Protein AF-A0A2R5G4B7-F1 (afdb_monomer_lite)

Radius of gyration: 18.38 Å; chains: 1; bounding box: 32×30×55 Å

Foldseek 3Di:
DVVVCVVVQVPDDLPDDAAEDEDEPVDDVVVVLVVVCVVPVCSVSRHDYDYDDDQDPVSCVVVVHDDDDPPPPDDDDDDDDDDDDDD

Structure (mmCIF, N/CA/C/O backbone):
data_AF-A0A2R5G4B7-F1
#
_entry.id   AF-A0A2R5G4B7-F1
#
loop_
_atom_site.group_PDB
_atom_site.id
_atom_site.type_symbol
_atom_site.label_atom_id
_atom_site.label_alt_id
_atom_site.label_comp_id
_atom_site.label_asym_id
_atom_site.label_entity_id
_atom_site.label_seq_id
_atom_site.pdbx_PDB_ins_code
_atom_site.Cartn_x
_atom_site.Cartn_y
_atom_site.Cartn_z
_atom_site.occupancy
_atom_site.B_iso_or_equiv
_atom_site.auth_seq_id
_atom_site.auth_comp_id
_atom_site.auth_asym_id
_atom_site.auth_atom_id
_atom_site.pdbx_PDB_model_num
ATOM 1 N N . MET A 1 1 ? -9.152 -2.827 -2.617 1.00 73.69 1 MET A N 1
ATOM 2 C CA . MET A 1 1 ? -8.132 -3.832 -2.240 1.00 73.69 1 MET A CA 1
ATOM 3 C C . MET A 1 1 ? -7.474 -3.493 -0.899 1.00 73.69 1 MET A C 1
ATOM 5 O O . MET A 1 1 ? -7.613 -4.280 0.024 1.00 73.69 1 MET A O 1
ATOM 9 N N . LEU A 1 2 ? -6.850 -2.314 -0.735 1.00 80.19 2 LEU A N 1
ATOM 10 C CA . LEU A 1 2 ? -6.256 -1.895 0.553 1.00 80.19 2 LEU A CA 1
ATOM 11 C C . LEU A 1 2 ? -7.294 -1.764 1.682 1.00 80.19 2 LEU A C 1
ATOM 13 O O . LEU A 1 2 ? -7.044 -2.205 2.797 1.00 80.19 2 LEU A O 1
ATOM 17 N N . THR A 1 3 ? -8.499 -1.282 1.364 1.00 83.12 3 THR A N 1
ATOM 18 C CA . THR A 1 3 ? -9.621 -1.164 2.310 1.00 83.12 3 THR A CA 1
ATOM 19 C C . THR A 1 3 ? -10.002 -2.477 2.999 1.00 83.12 3 THR A C 1
ATOM 21 O O . THR A 1 3 ? -10.332 -2.478 4.177 1.00 83.12 3 THR A O 1
ATOM 24 N N . GLN A 1 4 ? -9.919 -3.605 2.288 1.00 86.56 4 GLN A N 1
ATOM 25 C CA . GLN A 1 4 ? -10.277 -4.924 2.830 1.00 86.56 4 GLN A CA 1
ATOM 26 C C . GLN A 1 4 ? -9.277 -5.421 3.881 1.00 86.56 4 GLN A C 1
ATOM 28 O O . GLN A 1 4 ? -9.595 -6.319 4.646 1.00 86.56 4 GLN A O 1
ATOM 33 N N . ASN A 1 5 ? -8.076 -4.839 3.920 1.00 86.88 5 ASN A N 1
ATOM 34 C CA . ASN A 1 5 ? -7.010 -5.211 4.846 1.00 86.88 5 ASN A CA 1
ATOM 35 C C . ASN A 1 5 ? -6.771 -4.119 5.903 1.00 86.88 5 ASN A C 1
ATOM 37 O O . ASN A 1 5 ? -5.718 -4.085 6.529 1.00 86.88 5 ASN A O 1
ATOM 41 N N . ILE A 1 6 ? -7.725 -3.207 6.119 1.00 89.00 6 ILE A N 1
ATOM 42 C CA . ILE A 1 6 ? -7.562 -2.110 7.086 1.00 89.00 6 ILE A CA 1
ATOM 43 C C . ILE A 1 6 ? -7.332 -2.621 8.511 1.00 89.00 6 ILE A C 1
ATOM 45 O O . ILE A 1 6 ? -6.522 -2.051 9.245 1.00 89.00 6 ILE A O 1
ATOM 49 N N . ASP A 1 7 ? -7.968 -3.726 8.889 1.00 90.81 7 ASP A N 1
ATOM 50 C CA . ASP A 1 7 ? -7.829 -4.296 10.231 1.00 90.81 7 ASP A CA 1
ATOM 51 C C . ASP A 1 7 ? -6.413 -4.829 10.498 1.00 90.81 7 ASP A C 1
ATOM 53 O O . ASP A 1 7 ? -5.911 -4.752 11.625 1.00 90.81 7 ASP A O 1
ATOM 57 N N . TYR A 1 8 ? -5.701 -5.247 9.446 1.00 89.69 8 TYR A N 1
ATOM 58 C CA . TYR A 1 8 ? -4.283 -5.584 9.543 1.00 89.69 8 TYR A CA 1
ATOM 59 C C . TYR A 1 8 ? -3.455 -4.367 9.979 1.00 89.69 8 TYR A C 1
ATOM 61 O O . TYR A 1 8 ? -2.640 -4.469 10.891 1.00 89.69 8 TYR A O 1
ATOM 69 N N . PHE A 1 9 ? -3.706 -3.187 9.406 1.00 87.62 9 PHE A N 1
ATOM 70 C CA . PHE A 1 9 ? -2.991 -1.965 9.790 1.00 87.62 9 PHE A CA 1
ATOM 71 C C . PHE A 1 9 ? -3.407 -1.451 11.174 1.00 87.62 9 PHE A C 1
ATOM 73 O O . PHE A 1 9 ? -2.582 -0.887 11.895 1.00 87.62 9 PHE A O 1
ATOM 80 N N . LYS A 1 10 ? -4.660 -1.668 11.588 1.00 87.69 10 LYS A N 1
ATOM 81 C CA . LYS A 1 10 ? -5.132 -1.304 12.934 1.00 87.69 10 LYS A CA 1
ATOM 82 C C . LYS A 1 10 ? -4.471 -2.140 14.028 1.00 87.69 10 LYS A C 1
ATOM 84 O O . LYS A 1 10 ? -4.062 -1.570 15.033 1.00 87.69 10 LYS A O 1
ATOM 89 N N . SER A 1 11 ? -4.314 -3.446 13.810 1.00 90.56 11 SER A N 1
ATOM 90 C CA . SER A 1 11 ? -3.744 -4.367 14.807 1.00 90.56 11 SER A CA 1
ATOM 91 C C . SER A 1 11 ? -2.244 -4.178 15.066 1.00 90.56 11 SER A C 1
ATOM 93 O O . SER A 1 11 ? -1.740 -4.620 16.096 1.00 90.56 11 SER A O 1
ATOM 95 N N . LYS A 1 12 ? -1.512 -3.510 14.166 1.00 86.19 12 LYS A N 1
ATOM 96 C CA . LYS A 1 12 ? -0.085 -3.225 14.366 1.00 86.19 12 LYS A CA 1
ATOM 97 C C . LYS A 1 12 ? 0.130 -2.104 15.393 1.00 86.19 12 LYS A C 1
ATOM 99 O O . LYS A 1 12 ? -0.516 -1.062 15.270 1.00 86.19 12 LYS A O 1
ATOM 104 N N . PRO A 1 13 ? 1.059 -2.248 16.350 1.00 85.19 13 PRO A N 1
ATOM 105 C CA . PRO A 1 13 ? 1.433 -1.151 17.239 1.00 85.19 13 PRO A CA 1
ATOM 106 C C . PRO A 1 13 ? 2.119 -0.018 16.458 1.00 85.19 13 PRO A C 1
ATOM 108 O O . PRO A 1 13 ? 2.798 -0.262 15.460 1.00 85.19 13 PRO A O 1
ATOM 111 N N . SER A 1 14 ? 1.920 1.227 16.895 1.00 80.19 14 SER A N 1
ATOM 112 C CA . SER A 1 14 ? 2.437 2.445 16.243 1.00 80.19 14 SER A CA 1
ATOM 113 C C . SER A 1 14 ? 3.949 2.642 16.372 1.00 80.19 14 SER A C 1
ATOM 115 O O . SER A 1 14 ? 4.507 3.490 15.691 1.00 80.19 14 SER A O 1
ATOM 117 N N . GLU A 1 15 ? 4.603 1.877 17.243 1.00 84.81 15 GLU A N 1
ATOM 118 C CA . GLU A 1 15 ? 6.051 1.934 17.492 1.00 84.81 15 GLU A CA 1
ATOM 119 C C . GLU A 1 15 ? 6.875 1.235 16.399 1.00 84.81 15 GLU A C 1
ATOM 121 O O . GLU A 1 15 ? 8.095 1.372 16.351 1.00 84.81 15 GLU A O 1
ATOM 126 N N . LEU A 1 16 ? 6.220 0.476 15.515 1.00 85.31 16 LEU A N 1
ATOM 127 C CA . LEU A 1 16 ? 6.885 -0.212 14.414 1.00 85.31 16 LEU A CA 1
ATOM 128 C C . LEU A 1 16 ? 7.258 0.756 13.281 1.00 85.31 16 LEU A C 1
ATOM 130 O O . LEU A 1 16 ? 6.554 1.742 13.048 1.00 85.31 16 LEU A O 1
ATOM 134 N N . PRO A 1 17 ? 8.328 0.450 12.523 1.00 88.19 17 PRO A N 1
ATOM 135 C CA . PRO A 1 17 ? 8.663 1.209 11.328 1.00 88.19 17 PRO A CA 1
ATOM 136 C C . PRO A 1 17 ? 7.513 1.174 10.317 1.00 88.19 17 PRO A C 1
ATOM 138 O O . PRO A 1 17 ? 6.741 0.212 10.248 1.00 88.19 17 PRO A O 1
ATOM 141 N N . LYS A 1 18 ? 7.424 2.233 9.506 1.00 90.56 18 LYS A N 1
ATOM 142 C CA . LYS A 1 18 ? 6.388 2.357 8.480 1.00 90.56 18 LYS A CA 1
ATOM 143 C C . LYS A 1 18 ? 6.473 1.208 7.482 1.00 90.56 18 LYS A C 1
ATOM 145 O O . LYS A 1 18 ? 7.550 0.828 7.031 1.00 90.56 18 LYS A O 1
ATOM 150 N N . ILE A 1 19 ? 5.314 0.683 7.107 1.00 88.81 19 ILE A N 1
ATOM 151 C CA . ILE A 1 19 ? 5.187 -0.342 6.080 1.00 88.81 19 ILE A CA 1
ATOM 152 C C . ILE A 1 19 ? 5.254 0.341 4.716 1.00 88.81 19 ILE A C 1
ATOM 154 O O . ILE A 1 19 ? 4.353 1.099 4.348 1.00 88.81 19 ILE A O 1
ATOM 158 N N . THR A 1 20 ? 6.302 0.042 3.958 1.00 90.19 20 THR A N 1
ATOM 159 C CA . THR A 1 20 ? 6.454 0.528 2.588 1.00 90.19 20 THR A CA 1
ATOM 160 C C . THR A 1 20 ? 5.567 -0.269 1.634 1.00 90.19 20 THR A C 1
ATOM 162 O O . THR A 1 20 ? 5.701 -1.486 1.495 1.00 90.19 20 THR A O 1
ATOM 165 N N . LEU A 1 21 ? 4.656 0.423 0.957 1.00 87.62 21 LEU A N 1
ATOM 166 C CA . LEU A 1 21 ? 3.822 -0.109 -0.112 1.00 87.62 21 LEU A CA 1
ATOM 167 C C . LEU A 1 21 ? 4.370 0.382 -1.449 1.00 87.62 21 LEU A C 1
ATOM 169 O O . LEU A 1 21 ? 4.297 1.570 -1.767 1.00 87.62 21 LEU A O 1
ATOM 173 N N . LEU A 1 22 ? 4.896 -0.552 -2.237 1.00 87.56 22 LEU A N 1
ATOM 174 C CA . LEU A 1 22 ? 5.345 -0.274 -3.594 1.00 87.56 22 LEU A CA 1
ATOM 175 C C . LEU A 1 22 ? 4.145 -0.188 -4.532 1.00 87.56 22 LEU A C 1
ATOM 177 O O . LEU A 1 22 ? 3.346 -1.122 -4.636 1.00 87.56 22 LEU A O 1
ATOM 181 N N . VAL A 1 23 ? 4.041 0.941 -5.220 1.00 85.75 23 VAL A N 1
ATOM 182 C CA . VAL A 1 23 ? 2.935 1.267 -6.113 1.00 85.75 23 VAL A CA 1
ATOM 183 C C . VAL A 1 23 ? 3.453 1.354 -7.546 1.00 85.75 23 VAL A C 1
ATOM 185 O O . VAL A 1 23 ? 4.497 1.950 -7.819 1.00 85.75 23 VAL A O 1
ATOM 188 N N . ASP A 1 24 ? 2.722 0.734 -8.472 1.00 82.25 24 ASP A N 1
ATOM 189 C CA . ASP A 1 24 ? 3.005 0.832 -9.903 1.00 82.25 24 ASP A CA 1
ATOM 190 C C . ASP A 1 24 ? 2.607 2.219 -10.444 1.00 82.25 24 ASP A C 1
ATOM 192 O O . ASP A 1 24 ? 1.643 2.826 -9.982 1.00 82.25 24 ASP A O 1
ATOM 196 N N . HIS A 1 25 ? 3.281 2.680 -11.502 1.00 76.88 25 HIS A N 1
ATOM 197 C CA . HIS A 1 25 ? 3.077 4.002 -12.131 1.00 76.88 25 HIS A CA 1
ATOM 198 C C . HIS A 1 25 ? 1.655 4.305 -12.624 1.00 76.88 25 HIS A C 1
ATOM 200 O O . HIS A 1 25 ? 1.347 5.446 -12.947 1.00 76.88 25 HIS A O 1
ATOM 206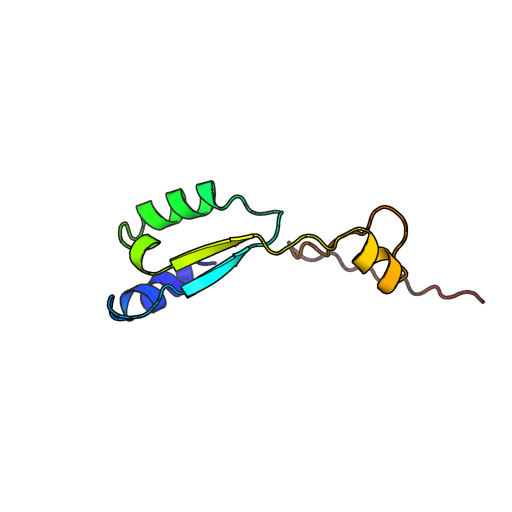 N N . GLY A 1 26 ? 0.787 3.296 -12.714 1.00 79.12 26 GLY A N 1
ATOM 207 C CA . GLY A 1 26 ? -0.620 3.470 -13.085 1.00 79.12 26 GLY A CA 1
ATOM 208 C C . GLY A 1 26 ? -1.519 3.953 -11.943 1.00 79.12 26 GLY A C 1
ATOM 209 O O . GLY A 1 26 ? -2.693 4.237 -12.174 1.00 79.12 26 GLY A O 1
ATOM 210 N N . TYR A 1 27 ? -1.002 4.030 -10.718 1.00 83.00 27 TYR A N 1
ATOM 211 C CA . TYR A 1 27 ? -1.753 4.475 -9.551 1.00 83.00 27 TYR A CA 1
ATOM 212 C C . TYR A 1 27 ? -1.266 5.840 -9.076 1.00 83.00 27 TYR A C 1
ATOM 214 O O . TYR A 1 27 ? -0.073 6.128 -9.052 1.00 83.00 27 TYR A O 1
ATOM 222 N N . HIS A 1 28 ? -2.215 6.665 -8.639 1.00 84.88 28 HIS A N 1
ATOM 223 C CA . HIS A 1 28 ? -1.922 7.962 -8.043 1.00 84.88 28 HIS A CA 1
ATOM 224 C C . HIS A 1 28 ? -1.860 7.825 -6.517 1.00 84.88 28 HIS A C 1
ATOM 226 O O . HIS A 1 28 ? -2.919 7.633 -5.907 1.00 84.88 28 HIS A O 1
ATOM 232 N N . PRO A 1 29 ? -0.670 7.927 -5.894 1.00 87.38 29 PRO A N 1
ATOM 233 C CA . PRO A 1 29 ? -0.527 7.788 -4.447 1.00 87.38 29 PRO A CA 1
ATOM 234 C C . PRO A 1 29 ? -1.380 8.812 -3.691 1.00 87.38 29 PRO A C 1
ATOM 236 O O . PRO A 1 29 ? -2.032 8.439 -2.727 1.00 87.38 29 PRO A O 1
ATOM 239 N N . ASP A 1 30 ? -1.514 10.043 -4.190 1.00 88.88 30 ASP A N 1
ATOM 240 C CA . ASP A 1 30 ? -2.329 11.085 -3.541 1.00 88.88 30 ASP A CA 1
ATOM 241 C 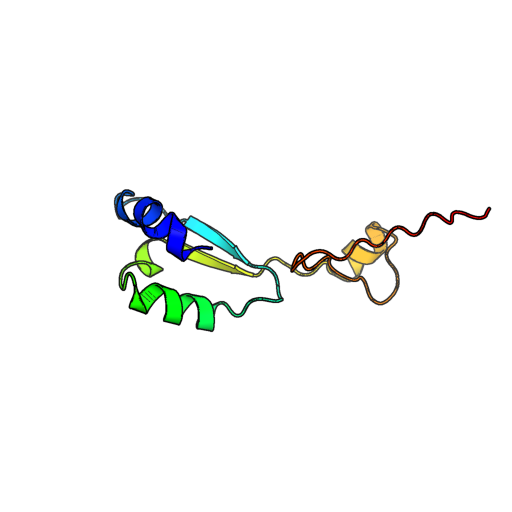C . ASP A 1 30 ? -3.807 10.693 -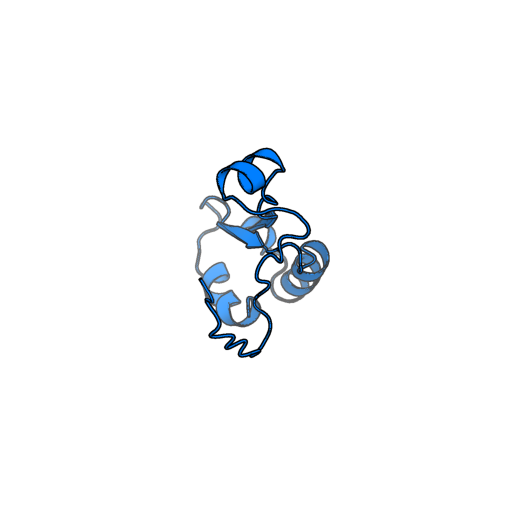3.426 1.00 88.88 30 ASP A C 1
ATOM 243 O O . ASP A 1 30 ? -4.437 10.853 -2.381 1.00 88.88 30 ASP A O 1
ATOM 247 N N . LYS A 1 31 ? -4.367 10.109 -4.494 1.00 89.50 31 LYS A N 1
ATOM 248 C CA . LYS A 1 31 ? -5.761 9.640 -4.498 1.00 89.50 31 LYS A CA 1
ATOM 249 C C . LYS A 1 31 ? -5.955 8.464 -3.545 1.00 89.50 31 LYS A C 1
ATOM 251 O O . LYS A 1 31 ? -7.010 8.352 -2.923 1.00 89.50 31 LYS A O 1
ATOM 256 N N . LEU A 1 32 ? -4.952 7.590 -3.439 1.00 88.38 32 LEU A N 1
ATOM 257 C CA . LEU A 1 32 ? -4.970 6.474 -2.495 1.00 88.38 32 LEU A CA 1
ATOM 258 C C . LEU A 1 32 ? -4.891 6.976 -1.052 1.00 88.38 32 LEU A C 1
ATOM 260 O O . LEU A 1 32 ? -5.646 6.489 -0.217 1.00 88.38 32 LEU A O 1
ATOM 264 N N . THR A 1 33 ? -4.048 7.971 -0.778 1.00 89.62 33 THR A N 1
ATOM 265 C CA . THR A 1 33 ? -3.925 8.607 0.537 1.00 89.62 33 THR A CA 1
ATOM 266 C C . THR A 1 33 ? -5.254 9.201 0.988 1.00 89.62 33 THR A C 1
ATOM 268 O O . THR A 1 33 ? -5.755 8.799 2.034 1.00 89.62 33 THR A O 1
ATOM 271 N N . ILE A 1 34 ? -5.893 10.043 0.166 1.00 91.31 34 ILE A N 1
ATOM 272 C CA . ILE A 1 34 ? -7.182 10.672 0.513 1.00 91.31 34 ILE A CA 1
ATOM 273 C C . ILE A 1 34 ? -8.248 9.607 0.809 1.00 91.31 34 ILE A C 1
ATOM 275 O O . ILE A 1 34 ? -8.958 9.684 1.811 1.00 91.31 34 ILE A O 1
ATOM 279 N N . ALA A 1 35 ? -8.350 8.584 -0.045 1.00 90.75 35 ALA A N 1
ATOM 280 C CA . ALA A 1 35 ? -9.333 7.518 0.132 1.00 90.75 35 ALA A CA 1
ATOM 281 C C . ALA A 1 35 ? -9.079 6.679 1.398 1.00 90.75 35 ALA A C 1
ATOM 283 O O . ALA A 1 35 ? -10.022 6.170 2.000 1.00 90.75 35 ALA A O 1
ATOM 284 N N . LEU A 1 36 ? -7.819 6.512 1.805 1.00 90.00 36 LEU A N 1
ATOM 285 C CA . LEU A 1 36 ? -7.454 5.756 3.000 1.00 90.00 36 LEU A CA 1
ATOM 286 C C . LEU A 1 36 ? -7.600 6.581 4.283 1.00 90.00 36 LEU A C 1
ATOM 288 O O . LEU A 1 36 ? -8.076 6.043 5.283 1.00 90.00 36 LEU A O 1
ATOM 292 N N . GLU A 1 37 ? -7.263 7.869 4.255 1.00 91.19 37 GLU A N 1
ATOM 293 C CA . GLU A 1 37 ? -7.438 8.795 5.382 1.00 91.19 37 GLU A CA 1
ATOM 294 C C . GLU A 1 37 ? -8.908 8.940 5.785 1.00 91.19 37 GLU A C 1
ATOM 296 O O . GLU A 1 37 ? -9.213 8.989 6.976 1.00 91.19 37 GLU A O 1
ATOM 301 N N . GLN A 1 38 ? -9.829 8.914 4.816 1.00 91.69 38 GLN A N 1
ATOM 302 C CA . GLN A 1 38 ? -11.272 8.927 5.083 1.00 91.69 38 GLN A CA 1
ATOM 303 C C . GLN A 1 38 ? -11.746 7.729 5.917 1.00 91.69 38 GLN A C 1
ATOM 305 O O . GLN A 1 38 ? -12.738 7.833 6.634 1.00 91.69 38 GLN A O 1
ATOM 310 N N . ILE A 1 39 ? -11.056 6.589 5.827 1.00 90.81 39 ILE A N 1
ATOM 311 C CA . ILE A 1 39 ? -11.446 5.356 6.522 1.00 90.81 39 ILE A CA 1
ATOM 312 C C . ILE A 1 39 ? -10.652 5.192 7.820 1.00 90.81 39 ILE A C 1
ATOM 314 O O . ILE A 1 39 ? -11.181 4.731 8.833 1.00 90.81 39 ILE A O 1
ATOM 318 N N . TYR A 1 40 ? -9.370 5.554 7.796 1.00 91.12 40 TYR A N 1
ATOM 319 C CA . TYR A 1 40 ? -8.493 5.525 8.955 1.00 91.12 40 TYR A CA 1
ATOM 320 C C . TYR A 1 40 ? -7.511 6.709 8.900 1.00 91.12 40 TYR A C 1
ATOM 322 O O . TYR A 1 40 ? -6.453 6.595 8.282 1.00 91.12 40 TYR A O 1
ATOM 330 N N . PRO A 1 41 ? -7.803 7.831 9.586 1.00 90.00 41 PRO A N 1
ATOM 331 C CA . PRO A 1 41 ? -7.012 9.067 9.485 1.00 90.00 41 PRO A CA 1
ATOM 332 C C . PRO A 1 41 ? -5.549 8.907 9.904 1.00 90.00 41 PRO A C 1
ATOM 334 O O . PRO A 1 41 ? -4.668 9.631 9.461 1.00 90.00 41 PRO A O 1
ATOM 337 N N . GLN A 1 42 ? -5.277 7.931 10.768 1.00 89.25 42 GLN A N 1
ATOM 338 C CA . GLN A 1 42 ? -3.945 7.683 11.310 1.00 89.25 42 GLN A CA 1
ATOM 339 C C . GLN A 1 42 ? -3.127 6.737 10.418 1.00 89.25 42 GLN A C 1
ATOM 341 O O . GLN A 1 42 ? -2.035 6.335 10.800 1.00 89.25 42 GLN A O 1
ATOM 346 N N . ILE A 1 43 ? -3.629 6.339 9.245 1.00 89.19 43 ILE A N 1
ATOM 347 C CA . ILE A 1 43 ? -2.969 5.335 8.404 1.00 89.19 43 ILE A CA 1
ATOM 348 C C . ILE A 1 43 ? -1.591 5.792 7.907 1.00 89.19 43 ILE A C 1
ATOM 350 O O . ILE A 1 43 ? -0.666 4.984 7.862 1.00 89.19 43 ILE A O 1
ATOM 354 N N . MET A 1 44 ? -1.410 7.090 7.651 1.00 88.69 44 MET A N 1
ATOM 355 C CA . MET A 1 44 ? -0.147 7.674 7.170 1.00 88.69 44 MET A CA 1
ATOM 356 C C . MET A 1 44 ? 0.990 7.652 8.202 1.00 88.69 44 MET A C 1
ATOM 358 O O . MET A 1 44 ? 2.163 7.835 7.856 1.00 88.69 44 MET A O 1
ATOM 362 N N . THR A 1 45 ? 0.679 7.394 9.476 1.00 89.81 45 THR A N 1
ATOM 363 C CA . THR A 1 45 ? 1.713 7.142 10.490 1.00 89.81 45 THR A CA 1
ATOM 364 C C . THR A 1 45 ? 2.277 5.728 10.375 1.00 89.81 45 THR A C 1
ATOM 366 O O . THR A 1 45 ? 3.416 5.506 10.774 1.00 89.81 45 THR A O 1
ATOM 369 N N . LYS A 1 46 ? 1.521 4.798 9.774 1.00 89.19 46 LYS A N 1
ATOM 370 C CA . LYS A 1 46 ? 1.862 3.374 9.676 1.00 89.19 46 LYS A CA 1
ATOM 371 C C . LYS A 1 46 ? 2.347 2.939 8.304 1.00 89.19 46 LYS A C 1
ATOM 373 O O . LYS A 1 46 ? 3.089 1.966 8.227 1.00 89.19 46 LYS A O 1
ATOM 378 N N . ILE A 1 47 ? 1.914 3.598 7.232 1.00 90.12 47 ILE A N 1
ATOM 379 C CA . ILE A 1 47 ? 2.275 3.222 5.860 1.00 90.12 47 ILE A CA 1
ATOM 380 C C . ILE A 1 47 ? 3.022 4.345 5.148 1.00 90.12 47 ILE A C 1
ATOM 382 O O . ILE A 1 47 ? 2.861 5.524 5.463 1.00 90.12 47 ILE A O 1
ATOM 386 N N . GLN A 1 48 ? 3.824 3.966 4.161 1.00 90.19 48 GLN A N 1
ATOM 387 C CA . GLN A 1 48 ? 4.484 4.875 3.233 1.00 90.19 48 GLN A CA 1
ATOM 388 C C . GLN A 1 48 ? 4.334 4.328 1.817 1.00 90.19 48 GLN A C 1
ATOM 390 O O . GLN A 1 48 ? 4.492 3.130 1.600 1.00 90.19 48 GLN A O 1
ATOM 395 N N . PHE A 1 49 ? 4.033 5.195 0.853 1.00 88.44 49 PHE A N 1
ATOM 396 C CA . PHE A 1 49 ? 4.006 4.814 -0.554 1.00 88.44 49 PHE A CA 1
ATOM 397 C C . PHE A 1 49 ? 5.349 5.098 -1.206 1.00 88.44 49 PHE A C 1
ATOM 399 O O . PHE A 1 49 ? 5.897 6.190 -1.066 1.00 88.44 49 PHE A O 1
ATOM 406 N N . GLU A 1 50 ? 5.839 4.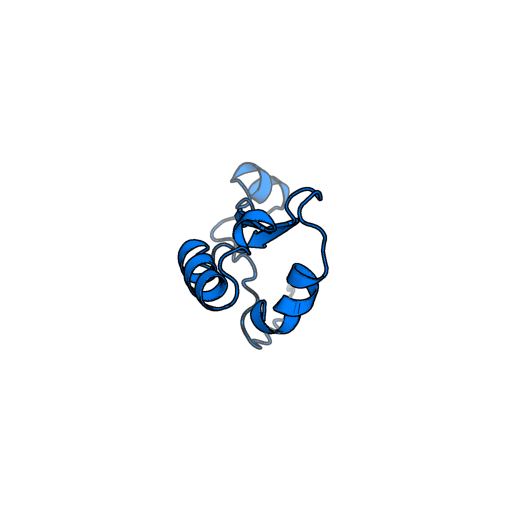124 -1.961 1.00 87.62 50 GLU A N 1
ATOM 407 C CA . GLU A 1 50 ? 6.989 4.298 -2.835 1.00 87.62 50 GLU A CA 1
ATOM 408 C C . GLU A 1 50 ? 6.594 3.946 -4.262 1.00 87.62 50 GLU A C 1
ATOM 410 O O . GLU A 1 50 ? 5.988 2.906 -4.531 1.00 87.62 50 GLU A O 1
ATOM 415 N N . LEU A 1 51 ? 6.929 4.838 -5.190 1.00 84.12 51 LEU A N 1
ATOM 416 C CA . LEU A 1 51 ? 6.771 4.569 -6.608 1.00 84.12 51 LEU A CA 1
ATOM 417 C C . LEU A 1 51 ? 7.889 3.633 -7.038 1.00 84.12 51 LEU A C 1
ATOM 419 O O . LEU A 1 51 ? 9.073 3.924 -6.858 1.00 84.12 51 LEU A O 1
ATOM 423 N N . LYS A 1 52 ? 7.507 2.504 -7.626 1.00 78.62 52 LYS A N 1
ATOM 424 C CA . LYS A 1 52 ? 8.470 1.558 -8.180 1.00 78.62 52 LYS A CA 1
ATOM 425 C C . LYS A 1 52 ? 9.347 2.270 -9.216 1.00 78.62 52 LYS A C 1
ATOM 427 O O . LYS A 1 52 ? 8.817 2.982 -10.057 1.00 78.62 52 LYS A O 1
ATOM 432 N N . ALA A 1 53 ? 10.664 2.076 -9.215 1.00 76.00 53 ALA A N 1
ATOM 433 C CA . ALA A 1 53 ? 11.519 2.691 -10.233 1.00 76.00 53 ALA A CA 1
ATOM 434 C C . ALA A 1 53 ? 11.112 2.235 -11.650 1.00 76.00 53 ALA A C 1
ATOM 436 O O . ALA A 1 53 ? 10.837 1.051 -11.875 1.00 76.00 53 ALA A O 1
ATOM 437 N N . LEU A 1 54 ? 11.043 3.170 -12.608 1.00 69.50 54 LEU A N 1
ATOM 438 C CA . LEU A 1 54 ? 11.003 2.783 -14.019 1.00 69.50 54 LEU A CA 1
ATOM 439 C C . LEU A 1 54 ? 12.370 2.207 -14.401 1.00 69.50 54 LEU A C 1
ATOM 441 O O . LEU A 1 54 ? 13.380 2.785 -13.997 1.00 69.50 54 LEU A O 1
ATOM 445 N N . PRO A 1 55 ? 12.419 1.143 -15.220 1.00 64.00 55 PRO A N 1
ATOM 446 C CA . PRO A 1 55 ? 13.685 0.663 -15.748 1.00 64.00 55 PRO A CA 1
ATOM 447 C C . PRO A 1 55 ? 14.351 1.775 -16.567 1.00 64.00 55 PRO A C 1
ATOM 449 O O . PRO A 1 55 ? 13.730 2.357 -17.472 1.00 64.00 55 PRO A O 1
ATOM 452 N N . SER A 1 56 ? 15.601 2.088 -16.229 1.00 65.56 56 SER A N 1
ATOM 453 C CA . SER A 1 56 ? 16.392 3.108 -16.925 1.00 65.56 56 SER A CA 1
ATOM 454 C C . SER A 1 56 ? 16.791 2.631 -18.328 1.00 65.56 56 SER A C 1
ATOM 456 O O . SER A 1 56 ? 16.715 1.444 -18.638 1.00 65.56 56 SER A O 1
ATOM 458 N N . LYS A 1 57 ? 17.232 3.543 -19.207 1.00 61.41 57 LYS A N 1
ATOM 459 C CA . LYS A 1 57 ? 17.654 3.196 -20.581 1.00 61.41 57 LYS A CA 1
ATOM 460 C C . LYS A 1 57 ? 18.735 2.103 -20.597 1.00 61.41 57 LYS A C 1
ATOM 462 O O . LYS A 1 57 ? 18.595 1.147 -21.347 1.00 61.41 57 LYS A O 1
ATOM 467 N N . GLY A 1 58 ? 19.722 2.184 -19.701 1.00 62.47 58 GLY A N 1
ATOM 468 C CA . GLY A 1 58 ? 20.787 1.177 -19.597 1.00 62.47 58 GLY A CA 1
ATOM 469 C C . GLY A 1 58 ? 20.308 -0.192 -19.094 1.00 62.47 58 GLY A C 1
ATOM 470 O O . GLY A 1 58 ? 20.819 -1.220 -19.519 1.00 62.47 58 GLY A O 1
ATOM 471 N N . GLU A 1 59 ? 19.280 -0.234 -18.242 1.00 61.44 59 GLU A N 1
ATOM 472 C CA . GLU A 1 59 ? 18.687 -1.498 -17.775 1.00 61.44 59 GLU A CA 1
ATOM 473 C C . GLU A 1 59 ? 17.814 -2.145 -18.854 1.00 61.44 59 GLU A C 1
ATOM 475 O O . GLU A 1 59 ? 17.775 -3.368 -18.972 1.00 61.44 59 GLU A O 1
ATOM 480 N N . LYS A 1 60 ? 17.152 -1.325 -19.682 1.00 60.50 60 LYS A N 1
ATOM 481 C CA . LYS A 1 60 ? 16.428 -1.791 -20.871 1.00 60.50 60 LYS A CA 1
ATOM 482 C C . LYS A 1 60 ? 17.383 -2.399 -21.897 1.00 60.50 60 LYS A C 1
ATOM 484 O O . LYS A 1 60 ? 17.106 -3.480 -22.406 1.00 60.50 60 LYS A O 1
ATOM 489 N N . GLU A 1 61 ? 18.518 -1.744 -22.142 1.00 60.62 61 GLU A N 1
ATOM 490 C CA . GLU A 1 61 ? 19.572 -2.235 -23.038 1.00 60.62 61 GLU A CA 1
ATOM 491 C C . GLU A 1 61 ? 20.186 -3.548 -22.527 1.00 60.62 61 GLU A C 1
ATOM 493 O O . GLU A 1 61 ? 20.306 -4.500 -23.296 1.00 60.62 61 GLU A O 1
ATOM 498 N N . ALA A 1 62 ? 20.466 -3.655 -21.222 1.00 62.34 62 ALA A N 1
ATOM 499 C CA . ALA A 1 62 ? 20.962 -4.889 -20.602 1.00 6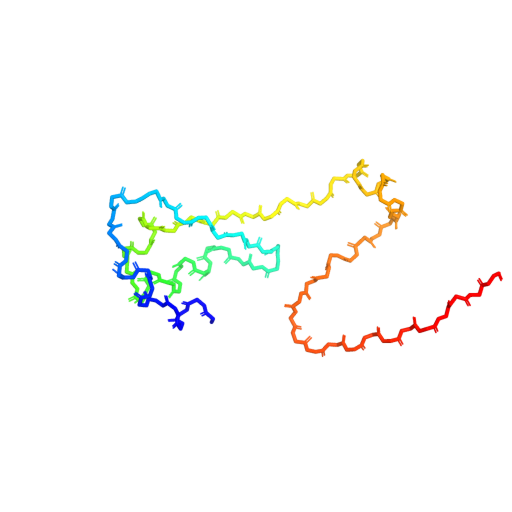2.34 62 ALA A CA 1
ATOM 500 C C . ALA A 1 62 ? 19.943 -6.048 -20.640 1.00 62.34 62 ALA A C 1
ATOM 502 O O . ALA A 1 62 ? 20.331 -7.214 -20.672 1.00 62.34 62 ALA A O 1
ATOM 503 N N . GLN A 1 63 ? 18.642 -5.741 -20.662 1.00 60.88 63 GLN A N 1
ATOM 504 C CA . GLN A 1 63 ? 17.560 -6.718 -20.843 1.00 60.88 63 GLN A CA 1
ATOM 505 C C . GLN A 1 63 ? 17.237 -7.007 -22.321 1.00 60.88 63 GLN A C 1
ATOM 507 O O . GLN A 1 63 ? 16.332 -7.794 -22.597 1.00 60.88 63 GLN A O 1
ATOM 512 N N . GLY A 1 64 ? 17.948 -6.389 -23.275 1.00 62.22 64 GLY A N 1
ATOM 513 C CA . GLY A 1 64 ? 17.700 -6.549 -24.714 1.00 62.22 64 GLY A CA 1
ATOM 514 C C . GLY A 1 64 ? 16.378 -5.935 -25.191 1.00 62.22 64 GLY A C 1
ATOM 515 O O . GLY A 1 64 ? 15.892 -6.262 -26.273 1.00 62.22 64 GLY A O 1
ATOM 516 N N . LEU A 1 65 ? 15.770 -5.062 -24.386 1.00 61.16 65 LEU A N 1
ATOM 517 C CA . LEU A 1 65 ? 14.482 -4.439 -24.659 1.00 61.16 65 LEU A CA 1
ATOM 518 C C . LEU A 1 65 ? 14.704 -3.106 -25.386 1.00 61.16 65 LEU A C 1
ATOM 520 O O . LEU A 1 65 ? 15.135 -2.123 -24.783 1.00 61.16 65 LEU A O 1
ATOM 524 N N . SER A 1 66 ? 14.391 -3.054 -26.682 1.00 50.72 66 SER A N 1
ATOM 525 C CA . SER A 1 66 ? 14.467 -1.832 -27.491 1.00 50.72 66 SER A CA 1
ATOM 526 C C . SER A 1 66 ? 13.079 -1.217 -27.724 1.00 50.72 66 SER A C 1
ATOM 528 O O . SER A 1 66 ? 12.072 -1.913 -27.850 1.00 50.72 66 SER A O 1
ATOM 530 N N . GLY A 1 67 ? 13.007 0.118 -27.754 1.00 64.31 67 GLY A N 1
ATOM 531 C CA . GLY A 1 67 ? 11.764 0.854 -28.014 1.00 64.31 67 GLY A CA 1
ATOM 532 C C . GLY A 1 67 ? 10.831 1.010 -26.802 1.00 64.31 67 GLY A C 1
ATOM 533 O O . GLY A 1 67 ? 11.266 1.133 -25.654 1.00 64.31 67 GLY A O 1
ATOM 534 N N . PHE A 1 68 ? 9.522 1.095 -27.063 1.00 49.53 68 PHE A N 1
ATOM 535 C CA . PHE A 1 68 ? 8.497 1.175 -26.020 1.00 49.53 68 PHE A CA 1
ATOM 536 C C . PHE A 1 68 ? 8.444 -0.163 -25.281 1.00 49.53 68 PHE A C 1
ATOM 538 O O . PHE A 1 68 ? 7.981 -1.155 -25.831 1.00 49.53 68 PHE A O 1
ATOM 545 N N . VAL A 1 69 ? 8.928 -0.189 -24.038 1.00 55.59 69 VAL A N 1
ATOM 546 C CA . VAL A 1 69 ? 8.846 -1.365 -23.167 1.00 55.59 69 VAL A CA 1
ATOM 547 C C . VAL A 1 69 ? 7.512 -1.302 -22.428 1.00 55.59 69 VAL A C 1
ATOM 549 O O . VAL A 1 69 ? 7.402 -0.513 -21.482 1.00 55.59 69 VAL A O 1
ATOM 552 N N . PRO A 1 70 ? 6.482 -2.072 -22.830 1.00 55.53 70 PRO A N 1
ATOM 553 C CA . PRO A 1 70 ? 5.257 -2.147 -22.057 1.00 55.53 70 PRO A CA 1
ATOM 554 C C . PRO A 1 70 ? 5.586 -2.784 -20.707 1.00 55.53 70 PRO A C 1
ATOM 556 O O . PRO A 1 70 ? 5.807 -3.988 -20.594 1.00 55.53 70 PRO A O 1
ATOM 559 N N . VAL A 1 71 ? 5.626 -1.966 -19.657 1.00 56.12 71 VAL A N 1
ATOM 560 C CA . VAL A 1 71 ? 5.605 -2.478 -18.289 1.00 56.12 71 VAL A CA 1
ATOM 561 C C . VAL A 1 71 ? 4.235 -3.117 -18.108 1.00 56.12 71 VAL A C 1
ATOM 563 O O . VAL A 1 71 ? 3.219 -2.453 -18.311 1.00 56.12 71 VAL A O 1
ATOM 566 N N . ALA A 1 72 ? 4.200 -4.410 -17.781 1.00 52.84 72 ALA A N 1
ATOM 567 C CA . ALA A 1 72 ? 2.957 -5.142 -17.585 1.00 52.84 72 ALA A CA 1
ATOM 568 C C . ALA A 1 72 ? 2.165 -4.542 -16.409 1.00 52.84 72 ALA A C 1
ATOM 570 O O . ALA A 1 72 ? 2.305 -4.959 -15.259 1.00 52.84 72 ALA A O 1
ATOM 571 N N . ALA A 1 73 ? 1.324 -3.550 -16.697 1.00 45.25 73 ALA A N 1
ATOM 572 C CA . ALA A 1 73 ? 0.327 -3.049 -15.772 1.00 45.25 73 ALA A CA 1
ATOM 573 C C . ALA A 1 73 ? -0.764 -4.119 -15.658 1.00 45.25 73 ALA A C 1
ATOM 575 O O . ALA A 1 73 ? -1.561 -4.336 -16.573 1.00 45.25 73 ALA A O 1
ATOM 576 N N . ARG A 1 74 ? -0.767 -4.846 -14.543 1.00 44.84 74 ARG A N 1
ATOM 577 C CA . ARG A 1 74 ? -1.784 -5.859 -14.250 1.00 44.84 74 ARG A CA 1
ATOM 578 C C . ARG A 1 74 ? -3.067 -5.173 -13.788 1.00 44.84 74 ARG A C 1
ATOM 580 O O . ARG A 1 74 ? -3.250 -4.924 -12.604 1.00 44.84 74 ARG A O 1
ATOM 587 N N . TRP A 1 75 ? -3.966 -4.909 -14.735 1.00 36.00 75 TRP A N 1
ATOM 588 C CA . TRP A 1 75 ? -5.350 -4.522 -14.463 1.00 36.00 75 TRP A CA 1
ATOM 589 C C . TRP A 1 75 ? -6.308 -5.313 -15.361 1.00 36.00 75 TRP A C 1
ATOM 591 O O . TRP A 1 75 ? -6.471 -4.987 -16.534 1.00 36.00 75 TRP A O 1
ATOM 601 N N . GLY A 1 76 ? -6.945 -6.349 -14.799 1.00 47.19 76 GLY A N 1
ATOM 602 C CA . GLY A 1 76 ? -8.020 -7.110 -15.449 1.00 47.19 76 GLY A CA 1
ATOM 603 C C . GLY A 1 76 ? -7.566 -7.978 -16.630 1.00 47.19 76 GLY A C 1
ATOM 604 O O . GLY A 1 76 ? -6.610 -7.675 -17.333 1.00 47.19 76 GLY A O 1
ATOM 605 N N . LYS A 1 77 ? -8.230 -9.119 -16.832 1.00 40.66 77 LYS A N 1
ATOM 606 C CA . LYS A 1 77 ? -7.832 -10.145 -17.808 1.00 40.66 77 LYS A CA 1
ATOM 607 C C . LYS A 1 77 ? -7.666 -9.553 -19.216 1.00 40.66 77 LYS A C 1
ATOM 609 O O . LYS A 1 77 ? -8.651 -9.191 -19.850 1.00 40.66 77 LYS A O 1
ATOM 614 N N . ARG A 1 78 ? -6.446 -9.569 -19.751 1.00 37.75 78 ARG A N 1
ATOM 615 C CA . ARG A 1 78 ? -6.223 -9.709 -21.192 1.00 37.75 78 ARG A CA 1
ATOM 616 C C . ARG A 1 78 ? -5.229 -10.830 -21.416 1.00 37.75 78 ARG A C 1
ATOM 618 O O . ARG A 1 78 ? -4.033 -10.693 -21.189 1.00 37.75 78 ARG A O 1
ATOM 625 N N . THR A 1 79 ? -5.772 -11.964 -21.832 1.00 44.88 79 THR A N 1
ATOM 626 C CA . THR A 1 79 ? -5.024 -13.024 -22.487 1.00 44.88 79 THR A CA 1
ATOM 627 C C . THR A 1 79 ? -4.379 -12.415 -23.725 1.00 44.88 79 THR A C 1
ATOM 629 O O . THR A 1 79 ? -5.086 -11.980 -24.629 1.00 44.88 79 THR A O 1
ATOM 632 N N . VAL A 1 80 ? -3.052 -12.379 -23.778 1.00 43.53 80 VAL A N 1
ATOM 633 C CA . VAL A 1 80 ? -2.338 -12.256 -25.049 1.00 43.53 80 VAL A CA 1
ATOM 634 C C . VAL A 1 80 ? -1.538 -13.534 -25.194 1.00 43.53 80 VAL A C 1
ATOM 636 O O . VAL A 1 80 ? -0.447 -13.683 -24.653 1.00 43.53 80 VAL A O 1
ATOM 639 N N . LYS A 1 81 ? -2.150 -14.506 -25.869 1.00 50.41 81 LYS A N 1
ATOM 640 C CA . LYS A 1 81 ? -1.437 -15.646 -26.424 1.00 50.41 81 LYS A CA 1
ATOM 641 C C . LYS A 1 81 ? -1.028 -15.239 -27.832 1.00 50.41 81 LYS A C 1
ATOM 643 O O . LYS A 1 81 ? -1.861 -15.256 -28.726 1.00 50.41 81 LYS A O 1
ATOM 648 N N . CYS A 1 82 ? 0.239 -14.892 -28.007 1.00 34.84 82 CYS A N 1
ATOM 649 C CA . CYS A 1 82 ? 0.885 -14.927 -29.313 1.00 34.84 82 CYS A CA 1
ATOM 650 C C . CYS A 1 82 ? 2.012 -15.954 -29.217 1.00 34.84 82 CYS A C 1
ATOM 652 O O . CYS A 1 82 ? 3.103 -15.669 -28.735 1.00 34.84 82 CYS A O 1
ATOM 654 N N . LEU A 1 83 ? 1.682 -17.186 -29.606 1.00 51.16 83 LEU A N 1
ATOM 655 C CA . LEU A 1 83 ? 2.664 -18.151 -30.084 1.00 51.16 83 LEU A CA 1
ATOM 656 C C . LEU A 1 83 ? 3.084 -17.680 -31.477 1.00 51.16 83 LEU A C 1
ATOM 658 O O . LEU A 1 83 ? 2.217 -17.452 -32.317 1.00 51.16 83 LEU A O 1
ATOM 662 N N . GLY A 1 84 ? 4.382 -17.526 -31.708 1.00 35.88 84 GLY A N 1
ATOM 663 C CA . GLY A 1 84 ? 4.890 -17.139 -33.019 1.00 35.88 84 GLY A CA 1
ATOM 664 C C . GLY A 1 84 ? 6.369 -16.798 -32.996 1.00 35.88 84 GLY A C 1
ATOM 665 O O . GLY A 1 84 ? 6.741 -15.686 -33.345 1.00 35.88 84 GLY A O 1
ATOM 666 N N . GLY A 1 85 ? 7.201 -17.741 -32.549 1.00 38.03 85 GLY A N 1
ATOM 667 C CA . GLY A 1 85 ? 8.597 -17.761 -32.968 1.00 38.03 85 GLY A CA 1
ATOM 668 C C . GLY A 1 85 ? 8.643 -18.278 -34.403 1.00 38.03 85 GLY A C 1
ATOM 669 O O . GLY A 1 85 ? 8.181 -19.388 -34.660 1.00 38.03 85 GLY A O 1
ATOM 670 N N . ALA A 1 86 ? 9.163 -17.470 -35.318 1.00 38.78 86 ALA A N 1
ATOM 671 C CA . ALA A 1 86 ? 9.661 -17.931 -36.602 1.00 38.78 86 ALA A CA 1
ATOM 672 C C . ALA A 1 86 ? 11.156 -17.598 -36.635 1.00 38.78 86 ALA A C 1
ATOM 674 O O . ALA A 1 86 ? 11.538 -16.459 -36.364 1.00 38.78 86 ALA A O 1
ATOM 675 N N . MET A 1 87 ? 11.942 -18.654 -36.852 1.00 35.16 87 MET A N 1
ATOM 676 C CA . MET A 1 87 ? 13.363 -18.642 -37.208 1.00 35.16 87 MET A CA 1
ATOM 677 C C . MET A 1 87 ? 13.624 -17.786 -38.443 1.00 35.16 87 MET A C 1
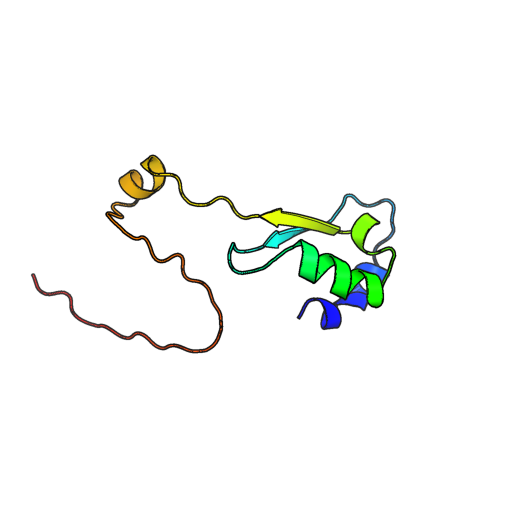ATOM 679 O O . MET A 1 87 ? 12.743 -17.778 -39.333 1.00 35.16 87 MET A O 1
#

Organism: NCBI:txid2005467

Secondary structure (DSSP, 8-state):
-GGGGHHHHHHS-TTSPPEEEEE-TTS-HHHHHHHHHTT-TTHHHHEEEEEPPPPPHHHHHHTT--S--------S-----------

Sequence (87 aa):
MLTQNIDYFKSKPSELPKITLLVDHGYHPDKLTIALEQIYPQIMTKIQFELKALPSKGEKEAQGLSGFVPVAARWGKRTVKCLGGAM

pLDDT: mean 73.16, std 18.61, range [34.84, 91.69]